Protein AF-A0A914FVE5-F1 (afdb_monomer_lite)

Radius of gyration: 17.76 Å; chains: 1; bounding box: 36×36×41 Å

Structure (mmCIF, N/CA/C/O backbone):
data_AF-A0A914FVE5-F1
#
_entry.id   AF-A0A914FVE5-F1
#
loop_
_atom_site.group_PDB
_atom_site.id
_atom_site.type_symbol
_atom_site.label_atom_id
_atom_site.label_alt_id
_atom_site.label_comp_id
_atom_site.label_asym_id
_atom_site.label_entity_id
_atom_site.label_seq_id
_atom_site.pdbx_PDB_ins_code
_atom_site.Cartn_x
_atom_site.Cartn_y
_atom_site.Cartn_z
_atom_site.occupancy
_atom_site.B_iso_or_equiv
_atom_site.auth_seq_id
_atom_site.auth_comp_id
_atom_site.auth_asym_id
_atom_site.auth_atom_id
_atom_site.pdbx_PDB_model_num
ATOM 1 N N . MET A 1 1 ? -14.662 15.048 6.690 1.00 85.69 1 MET A N 1
ATOM 2 C CA . MET A 1 1 ? -13.630 14.020 6.929 1.00 85.69 1 MET A CA 1
ATOM 3 C C . MET A 1 1 ? -12.300 14.636 7.361 1.00 85.69 1 MET A C 1
ATOM 5 O O . MET A 1 1 ? -12.076 14.662 8.559 1.00 85.69 1 MET A O 1
ATOM 9 N N . TRP A 1 2 ? -11.471 15.211 6.471 1.00 91.69 2 TRP A N 1
ATOM 10 C CA . TRP A 1 2 ? -10.128 15.715 6.847 1.00 91.69 2 TRP A CA 1
ATOM 11 C C . TRP A 1 2 ? -10.112 16.645 8.074 1.00 91.69 2 TRP A C 1
ATOM 13 O O . TRP A 1 2 ? -9.430 16.347 9.045 1.00 91.69 2 TRP A O 1
ATOM 23 N N . LYS A 1 3 ? -10.946 17.698 8.092 1.00 95.12 3 LYS A N 1
ATOM 24 C CA . LYS A 1 3 ? -11.034 18.643 9.227 1.00 95.12 3 LYS A CA 1
ATOM 25 C C . LYS A 1 3 ? -11.336 17.976 10.579 1.00 95.12 3 LYS A C 1
ATOM 27 O O . LYS A 1 3 ? -10.914 18.475 11.611 1.00 95.12 3 LYS A O 1
ATOM 32 N N . GLN A 1 4 ? -12.085 16.870 10.585 1.00 92.38 4 GLN A N 1
ATOM 33 C CA . GLN A 1 4 ? -12.402 16.130 11.814 1.00 92.38 4 GLN A CA 1
ATOM 34 C C . GLN A 1 4 ? -11.214 15.283 12.274 1.00 92.38 4 GLN A C 1
ATOM 36 O O . GLN A 1 4 ? -10.938 15.229 13.466 1.00 92.38 4 GLN A O 1
ATOM 41 N N . MET A 1 5 ? -10.500 14.660 11.330 1.00 93.69 5 MET A N 1
ATOM 42 C CA . MET A 1 5 ? -9.283 13.901 11.628 1.00 93.69 5 MET A CA 1
ATOM 43 C C . MET A 1 5 ? -8.186 14.822 12.164 1.00 93.69 5 MET A C 1
ATOM 45 O O . MET A 1 5 ? -7.578 14.533 13.184 1.00 93.69 5 MET A O 1
ATOM 49 N N . GLU A 1 6 ? -7.992 15.972 11.520 1.00 94.88 6 GLU A N 1
ATOM 50 C CA . GLU A 1 6 ? -7.012 16.984 11.921 1.00 94.88 6 GLU A CA 1
ATOM 51 C C . GLU A 1 6 ? -7.294 17.560 13.318 1.00 94.88 6 GLU A C 1
ATOM 53 O O . GLU A 1 6 ? -6.367 17.761 14.100 1.00 94.88 6 GLU A O 1
ATOM 58 N N . ALA A 1 7 ? -8.568 17.753 13.676 1.00 96.12 7 ALA A N 1
ATOM 59 C CA . ALA A 1 7 ? -8.963 18.225 15.004 1.00 96.12 7 ALA A CA 1
ATOM 60 C C . ALA A 1 7 ? -8.697 17.208 16.135 1.00 96.12 7 ALA A C 1
ATOM 62 O O . ALA A 1 7 ? -8.694 17.589 17.305 1.00 96.12 7 ALA A O 1
ATOM 63 N N . GLN A 1 8 ? -8.484 15.925 15.817 1.00 93.88 8 GLN A N 1
ATOM 64 C CA . GLN A 1 8 ? -8.233 14.858 16.790 1.00 93.88 8 GLN A CA 1
ATOM 65 C C . GLN A 1 8 ? -6.975 14.060 16.407 1.00 93.88 8 GLN A C 1
ATOM 67 O O . GLN A 1 8 ? -7.073 12.992 15.799 1.00 93.88 8 GLN A O 1
ATOM 72 N N . PRO A 1 9 ? -5.776 14.522 16.818 1.00 90.69 9 PRO A N 1
ATOM 73 C CA . PRO A 1 9 ? -4.507 13.880 16.462 1.00 90.69 9 PRO A CA 1
ATOM 74 C C . PRO A 1 9 ? -4.398 12.404 16.876 1.00 90.69 9 PRO A C 1
ATOM 76 O O . PRO A 1 9 ? -3.659 11.640 16.263 1.00 90.69 9 PRO A O 1
ATOM 79 N N . SER A 1 10 ? -5.157 11.980 17.892 1.00 90.69 10 SER A N 1
ATOM 80 C CA . SER A 1 10 ? -5.216 10.590 18.353 1.00 90.69 10 SER A CA 1
ATOM 81 C C . SER A 1 10 ? -5.859 9.627 17.350 1.00 90.69 10 SER A C 1
ATOM 83 O O . SER A 1 10 ? -5.782 8.416 17.560 1.00 90.69 10 SER A O 1
ATOM 85 N N . LEU A 1 11 ? -6.502 10.116 16.282 1.00 92.81 11 LEU A N 1
ATOM 86 C CA . LEU A 1 11 ? -7.065 9.285 15.211 1.00 92.81 11 LEU A CA 1
ATOM 87 C C . LEU A 1 11 ? -6.005 8.784 14.224 1.00 92.81 11 LEU A C 1
ATOM 89 O O . LEU A 1 11 ? -6.255 7.801 13.523 1.00 92.81 11 LEU A O 1
ATOM 93 N N . PHE A 1 12 ? -4.837 9.428 14.168 1.00 94.94 12 PHE A N 1
ATOM 94 C CA . PHE A 1 12 ? -3.737 9.006 13.308 1.00 94.94 12 PHE A CA 1
ATOM 95 C C . PHE A 1 12 ? -2.928 7.888 13.971 1.00 94.94 12 PHE A C 1
ATOM 97 O O . PHE A 1 12 ? -2.642 7.921 15.166 1.00 94.94 12 PHE A O 1
ATOM 104 N N . VAL A 1 13 ? -2.544 6.902 13.166 1.00 95.88 13 VAL A N 1
ATOM 105 C CA . VAL A 1 13 ? -1.685 5.776 13.557 1.00 95.88 13 VAL A CA 1
ATOM 106 C C . VAL A 1 13 ? -0.350 5.876 12.828 1.00 95.88 13 VAL A C 1
ATOM 108 O O . VAL A 1 13 ? -0.261 6.496 11.768 1.00 95.88 13 VAL A O 1
ATOM 111 N N . LYS A 1 14 ? 0.701 5.263 13.376 1.00 94.62 14 LYS A N 1
ATOM 112 C CA . LYS A 1 14 ? 2.053 5.341 12.799 1.00 94.62 14 LYS A CA 1
ATOM 113 C C . LYS A 1 14 ? 2.303 4.298 11.716 1.00 94.62 14 LYS A C 1
ATOM 115 O O . LYS A 1 14 ? 3.237 4.445 10.934 1.00 94.62 14 LYS A O 1
ATOM 120 N N . SER A 1 15 ? 1.513 3.227 11.686 1.00 94.88 15 SER A N 1
ATOM 121 C CA . SER A 1 15 ? 1.674 2.135 10.724 1.00 94.88 15 SER A CA 1
ATOM 122 C C . SER A 1 15 ? 0.351 1.452 10.394 1.00 94.88 15 SER A C 1
AT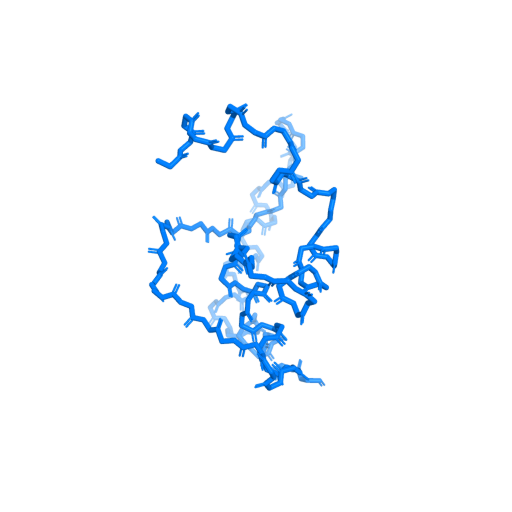OM 124 O O . SER A 1 15 ? -0.576 1.452 11.204 1.00 94.88 15 SER A O 1
ATOM 126 N N . SER A 1 16 ? 0.293 0.787 9.239 1.00 93.31 16 SER A N 1
ATOM 127 C CA . SER A 1 16 ? -0.879 0.005 8.833 1.00 93.31 16 SER A CA 1
ATOM 128 C C . SER A 1 16 ? -1.169 -1.146 9.796 1.00 93.31 16 SER A C 1
ATOM 130 O O . SER A 1 16 ? -2.327 -1.426 10.079 1.00 93.31 16 SER A O 1
ATOM 132 N N . LYS A 1 17 ? -0.133 -1.776 10.368 1.00 93.69 17 LYS A N 1
ATOM 133 C CA . LYS A 1 17 ? -0.296 -2.850 11.362 1.00 93.69 17 LYS A CA 1
ATOM 134 C C . LYS A 1 17 ? -0.991 -2.351 12.631 1.00 93.69 17 LYS A C 1
ATOM 136 O O . LYS A 1 17 ? -1.869 -3.027 13.154 1.00 93.69 17 LYS A O 1
ATOM 141 N N . GLU A 1 18 ? -0.610 -1.168 13.110 1.00 95.44 18 GLU A N 1
ATOM 142 C CA . GLU A 1 18 ? -1.269 -0.511 14.244 1.00 95.44 18 GLU A CA 1
ATOM 143 C C . GLU A 1 18 ? -2.717 -0.137 13.902 1.00 95.44 18 GLU A C 1
ATOM 145 O O . GLU A 1 18 ? -3.612 -0.383 14.706 1.00 95.44 18 GLU A O 1
ATOM 150 N N . GLY A 1 19 ? -2.956 0.387 12.693 1.00 95.31 19 GLY A N 1
ATOM 151 C CA . GLY A 1 19 ? -4.298 0.682 12.187 1.00 95.31 19 GLY A CA 1
ATOM 152 C C . GLY A 1 19 ? -5.206 -0.545 12.190 1.00 95.31 19 GLY A C 1
ATOM 153 O O . GLY A 1 19 ? -6.281 -0.500 12.779 1.00 95.31 19 GLY A O 1
ATOM 154 N N . ILE A 1 20 ? -4.743 -1.659 11.615 1.00 95.00 20 ILE A N 1
ATOM 155 C CA . ILE A 1 20 ? -5.473 -2.935 11.591 1.00 95.00 20 ILE A CA 1
ATOM 156 C C . ILE A 1 20 ? -5.751 -3.425 13.015 1.00 95.00 20 ILE A C 1
ATOM 158 O O . ILE A 1 20 ? -6.889 -3.754 13.335 1.00 95.00 20 ILE A O 1
ATOM 162 N N . GLN A 1 21 ? -4.748 -3.422 13.898 1.00 95.06 21 GLN A N 1
ATOM 163 C CA . GLN A 1 21 ? -4.950 -3.847 15.284 1.00 95.06 21 GLN A CA 1
ATOM 164 C C . GLN A 1 21 ? -6.007 -2.988 15.990 1.00 95.06 21 GLN A C 1
ATOM 166 O O . GLN A 1 21 ? -6.847 -3.516 16.713 1.00 95.06 21 GLN A O 1
ATOM 171 N N . ARG A 1 22 ? -5.997 -1.674 15.752 1.00 95.94 22 ARG A N 1
ATOM 172 C CA . ARG A 1 22 ? -6.952 -0.741 16.350 1.00 95.94 22 ARG A CA 1
ATOM 173 C C . ARG A 1 22 ? -8.381 -0.958 15.855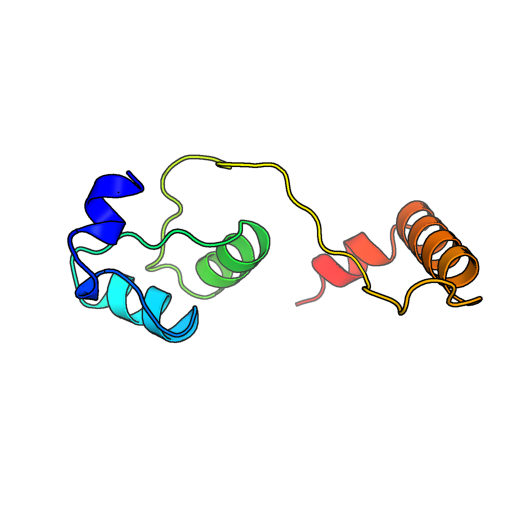 1.00 95.94 22 ARG A C 1
ATOM 175 O O . ARG A 1 22 ? -9.297 -0.852 16.667 1.00 95.94 22 ARG A O 1
ATOM 182 N N . VAL A 1 23 ? -8.564 -1.296 14.574 1.00 95.75 23 VAL A N 1
ATOM 183 C CA . VAL A 1 23 ? -9.870 -1.707 14.019 1.00 95.75 23 VAL A CA 1
ATOM 184 C C . VAL A 1 23 ? -10.408 -2.932 14.764 1.00 95.75 23 VAL A C 1
ATOM 186 O O . VAL A 1 23 ? -11.591 -2.989 15.072 1.00 95.75 23 VAL A O 1
ATOM 189 N N . LYS A 1 24 ? -9.541 -3.890 15.113 1.00 94.31 24 LYS A N 1
ATOM 190 C CA . LYS A 1 24 ? -9.951 -5.114 15.821 1.00 94.31 24 LYS A CA 1
ATOM 191 C C . LYS A 1 24 ? -10.294 -4.892 17.294 1.00 94.31 24 LYS A C 1
ATOM 193 O O . LYS A 1 24 ? -11.107 -5.622 17.848 1.00 94.31 24 LYS A O 1
ATOM 198 N N . THR A 1 25 ? -9.650 -3.931 17.956 1.00 94.88 25 THR A N 1
ATOM 199 C CA . THR A 1 25 ? -9.781 -3.741 19.413 1.00 94.88 25 THR A CA 1
ATOM 200 C C . THR A 1 25 ? -10.717 -2.607 19.823 1.00 94.88 25 THR A C 1
ATOM 202 O O . THR A 1 25 ? -10.987 -2.452 21.010 1.00 94.88 25 THR A O 1
ATOM 205 N N . SER A 1 26 ? -11.149 -1.757 18.893 1.00 93.62 26 SER A N 1
ATOM 206 C CA . SER A 1 26 ? -11.948 -0.564 19.195 1.00 93.62 26 SER A CA 1
ATOM 207 C C . SER A 1 26 ? -12.897 -0.220 18.051 1.00 93.62 26 SER A C 1
ATOM 209 O O . SER A 1 26 ? -12.709 -0.686 16.933 1.00 93.62 26 SER A O 1
ATOM 211 N N . GLU A 1 27 ? -13.888 0.635 18.308 1.00 93.12 27 GLU A N 1
ATOM 212 C CA . GLU A 1 27 ? -14.792 1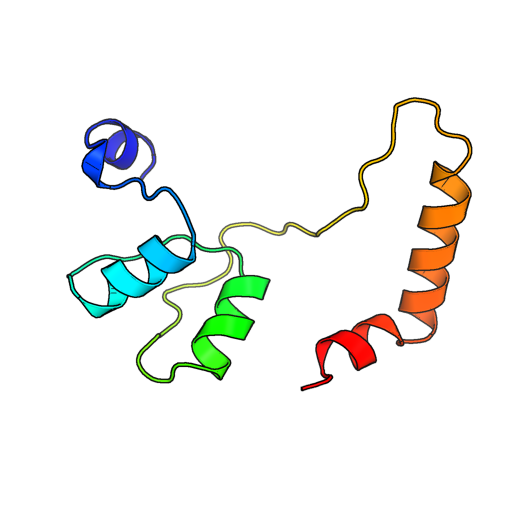.164 17.279 1.00 93.12 27 GLU A CA 1
ATOM 213 C C . GLU A 1 27 ? -14.062 2.173 16.376 1.00 93.12 27 GLU A C 1
ATOM 215 O O . GLU A 1 27 ? -14.188 3.391 16.509 1.00 93.12 27 GLU A O 1
ATOM 220 N N . TYR A 1 28 ? -13.230 1.654 15.473 1.00 94.56 28 TYR A N 1
ATOM 221 C CA . TYR A 1 28 ? -12.369 2.433 14.594 1.00 94.56 28 TYR A CA 1
ATOM 222 C C . TYR A 1 28 ? -12.450 1.910 13.160 1.00 94.56 28 TYR A C 1
ATOM 224 O O . TYR A 1 28 ? -12.363 0.710 12.919 1.00 94.56 28 TYR A O 1
ATOM 232 N N . ALA A 1 29 ? -12.569 2.825 12.198 1.00 93.88 29 ALA A N 1
ATOM 233 C CA . ALA A 1 29 ? -12.454 2.527 10.777 1.00 93.88 29 ALA A CA 1
ATOM 234 C C . ALA A 1 29 ? -11.136 3.102 10.252 1.00 93.88 29 ALA A C 1
ATOM 236 O O . ALA A 1 29 ? -10.841 4.283 10.449 1.00 93.88 29 ALA A O 1
ATOM 237 N N . TYR A 1 30 ? -10.350 2.268 9.575 1.00 95.12 30 TYR A N 1
ATOM 238 C CA . TYR A 1 30 ? -9.051 2.656 9.043 1.00 95.12 30 TYR A CA 1
ATOM 239 C C . TYR A 1 30 ? -9.119 2.859 7.531 1.00 95.12 30 TYR A C 1
ATOM 241 O O . TYR A 1 30 ? -9.541 1.971 6.793 1.00 95.12 30 TYR A O 1
ATOM 249 N N . LEU A 1 31 ? -8.681 4.030 7.065 1.00 93.88 31 LEU A N 1
ATOM 250 C CA . LEU A 1 31 ? -8.517 4.291 5.638 1.00 93.88 31 LEU A CA 1
ATOM 251 C C . LEU A 1 31 ? -7.207 3.654 5.172 1.00 93.88 31 LEU A C 1
ATOM 253 O O . LEU A 1 31 ? -6.126 4.101 5.556 1.00 93.88 31 LEU A O 1
ATOM 257 N N . MET A 1 32 ? -7.317 2.616 4.349 1.00 92.56 32 MET A N 1
ATOM 258 C CA . MET A 1 32 ? -6.187 1.852 3.829 1.00 92.56 32 MET A CA 1
ATOM 259 C C . MET A 1 32 ? -6.259 1.751 2.307 1.00 92.56 32 MET A C 1
ATOM 261 O O . MET A 1 32 ? -7.337 1.810 1.717 1.00 92.56 32 MET A O 1
ATOM 265 N N . GLU A 1 33 ? -5.100 1.602 1.671 1.00 92.06 33 GLU A N 1
ATOM 266 C CA . GLU A 1 33 ? -5.015 1.373 0.232 1.00 92.06 33 GLU A CA 1
ATOM 267 C C . GLU A 1 33 ? -5.649 0.032 -0.156 1.00 92.06 33 GLU A C 1
ATOM 269 O O . GLU A 1 33 ? -5.531 -0.958 0.568 1.00 92.06 33 GLU A O 1
ATOM 274 N N . SER A 1 34 ? -6.306 -0.003 -1.315 1.00 92.38 34 SER A N 1
ATOM 275 C CA . SER A 1 34 ? -7.110 -1.140 -1.770 1.00 92.38 34 SER A CA 1
ATOM 276 C C . SER A 1 34 ? -6.329 -2.448 -1.894 1.00 92.38 34 SER A C 1
ATOM 278 O O . SER A 1 34 ? -6.825 -3.486 -1.473 1.00 92.38 34 SER A O 1
ATOM 280 N N . SER A 1 35 ? -5.100 -2.404 -2.409 1.00 91.06 35 SER A N 1
ATOM 281 C CA . SER A 1 35 ? -4.208 -3.566 -2.534 1.00 91.06 35 SER A CA 1
ATOM 282 C C . SER A 1 35 ? -3.845 -4.167 -1.171 1.00 91.06 35 SER A C 1
ATOM 284 O O . SER A 1 35 ? -3.880 -5.383 -0.989 1.00 91.06 35 SER A O 1
ATOM 286 N N . MET A 1 36 ? -3.528 -3.315 -0.191 1.00 91.75 36 MET A N 1
ATOM 287 C CA . MET A 1 36 ? -3.235 -3.747 1.176 1.00 91.75 36 MET A CA 1
ATOM 288 C C . MET A 1 36 ? -4.493 -4.258 1.876 1.00 91.75 36 MET A C 1
ATOM 290 O O . MET A 1 36 ? -4.412 -5.216 2.641 1.00 91.75 36 MET A O 1
ATOM 294 N N . LEU A 1 37 ? -5.645 -3.632 1.620 1.00 93.38 37 LEU A N 1
ATOM 295 C CA . LEU A 1 37 ? -6.932 -4.062 2.157 1.00 93.38 37 LEU A CA 1
ATOM 296 C C . LEU A 1 37 ? -7.304 -5.452 1.652 1.00 93.38 37 LEU A C 1
ATOM 298 O O . LEU A 1 37 ? -7.562 -6.317 2.479 1.00 93.38 37 LEU A O 1
ATOM 302 N N . GLU A 1 38 ? -7.243 -5.682 0.338 1.00 91.75 38 GLU A N 1
ATOM 303 C CA . GLU A 1 38 ? -7.471 -6.989 -0.295 1.00 91.75 38 GLU A CA 1
ATOM 304 C C . GLU A 1 38 ? -6.574 -8.069 0.336 1.00 91.75 38 GLU A C 1
ATOM 306 O O . GLU A 1 38 ? -7.053 -9.118 0.760 1.00 91.75 38 GLU A O 1
ATOM 311 N N . TYR A 1 39 ? -5.286 -7.766 0.516 1.00 92.50 39 TYR A N 1
ATOM 312 C CA . TYR A 1 39 ? -4.327 -8.670 1.158 1.00 92.50 39 TYR A CA 1
ATOM 313 C C . TYR A 1 39 ? -4.642 -8.962 2.638 1.00 92.50 39 TYR A C 1
ATOM 315 O O . TYR A 1 39 ? -4.386 -10.073 3.118 1.00 92.50 39 TYR A O 1
ATOM 323 N N . ALA A 1 40 ? -5.131 -7.964 3.382 1.00 93.56 40 ALA A N 1
ATOM 324 C CA . ALA A 1 40 ? -5.424 -8.074 4.809 1.00 93.56 40 ALA A CA 1
ATOM 325 C C . ALA A 1 40 ? -6.717 -8.858 5.067 1.00 93.56 40 ALA A C 1
ATOM 327 O O . ALA A 1 40 ? -6.700 -9.779 5.881 1.00 93.56 40 ALA A O 1
ATOM 328 N N . ILE A 1 41 ? -7.802 -8.545 4.348 1.00 93.69 41 ILE A N 1
ATOM 329 C CA . ILE A 1 41 ? -9.090 -9.248 4.482 1.00 93.69 41 ILE A CA 1
ATOM 330 C C . ILE A 1 41 ? -8.991 -10.709 4.032 1.00 93.69 41 ILE A C 1
ATOM 332 O O . ILE A 1 41 ? -9.651 -11.572 4.597 1.00 93.69 41 ILE A O 1
ATOM 336 N N . GLU A 1 42 ? -8.133 -11.014 3.050 1.00 92.38 42 GLU A N 1
ATOM 337 C CA . GLU A 1 42 ? -7.923 -12.395 2.601 1.00 92.38 42 GLU A CA 1
ATOM 338 C C . GLU A 1 42 ? -7.249 -13.262 3.681 1.00 92.38 42 GLU A C 1
ATOM 340 O O . GLU A 1 42 ? -7.404 -14.483 3.689 1.00 92.38 42 GLU A O 1
ATOM 345 N N . ARG A 1 43 ? -6.504 -12.647 4.610 1.00 92.12 43 ARG A N 1
ATOM 346 C CA . ARG A 1 43 ? -5.805 -13.345 5.703 1.00 92.12 43 ARG A CA 1
ATOM 347 C C . ARG A 1 43 ? -6.545 -13.314 7.030 1.00 92.12 43 ARG A C 1
ATOM 349 O O . ARG A 1 43 ? -6.329 -14.204 7.848 1.00 92.12 43 ARG A O 1
ATOM 356 N N . ASP A 1 44 ? -7.352 -12.288 7.262 1.00 94.06 44 ASP A N 1
ATOM 357 C CA . ASP A 1 44 ? -8.061 -12.075 8.515 1.00 94.06 44 ASP A CA 1
ATOM 358 C C . ASP A 1 44 ? -9.551 -11.859 8.244 1.00 94.06 44 ASP A C 1
ATOM 360 O O . ASP A 1 44 ? -9.988 -10.769 7.875 1.00 94.06 44 ASP A O 1
ATOM 364 N N . CYS A 1 45 ? -10.328 -12.925 8.445 1.00 93.94 45 CYS A N 1
ATOM 365 C CA . CYS A 1 45 ? -11.767 -12.947 8.195 1.00 93.94 45 CYS A CA 1
ATOM 366 C C . CYS A 1 45 ? -12.577 -12.056 9.155 1.00 93.94 45 CYS A C 1
ATOM 368 O O . CYS A 1 45 ? -13.771 -11.870 8.931 1.00 93.94 45 CYS A O 1
ATOM 370 N N . GLU A 1 46 ? -11.972 -11.535 10.231 1.00 93.44 46 GLU A N 1
ATOM 371 C CA . GLU A 1 46 ? -12.636 -10.587 11.140 1.00 93.44 46 GLU A CA 1
ATOM 372 C C . GLU A 1 46 ? -12.687 -9.168 10.552 1.00 93.44 46 GLU A C 1
ATOM 374 O O . GLU A 1 46 ? -1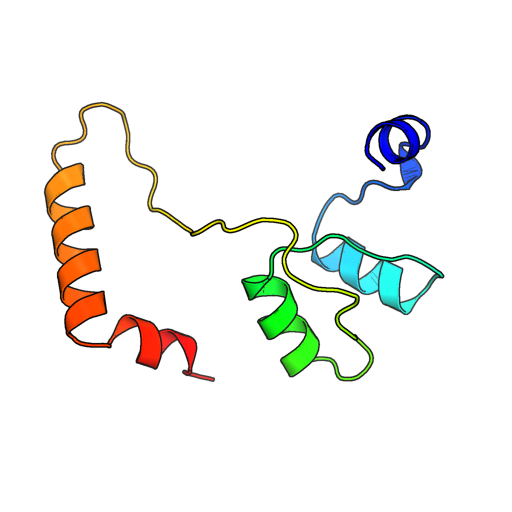3.407 -8.306 11.057 1.00 93.44 46 GLU A O 1
ATOM 379 N N . LEU A 1 47 ? -11.928 -8.912 9.482 1.00 94.31 47 LEU A N 1
ATOM 380 C CA . LEU A 1 47 ? -11.898 -7.630 8.797 1.00 94.31 47 LEU A CA 1
ATOM 381 C C . LEU A 1 47 ? -12.910 -7.601 7.652 1.00 94.31 47 LEU A C 1
ATOM 383 O O . LEU A 1 47 ? -13.030 -8.541 6.869 1.00 94.31 47 LEU A O 1
ATOM 387 N N . ILE A 1 48 ? -13.585 -6.463 7.506 1.00 93.50 48 ILE A N 1
ATOM 388 C CA . ILE A 1 48 ? -14.477 -6.196 6.379 1.00 93.50 48 ILE A CA 1
ATOM 389 C C . ILE A 1 48 ? -14.061 -4.919 5.659 1.00 93.50 48 ILE A C 1
ATOM 391 O O . ILE A 1 48 ? -13.599 -3.953 6.269 1.00 93.50 48 ILE A O 1
ATOM 395 N N . GLN A 1 49 ? -14.269 -4.896 4.347 1.00 93.69 49 GLN A N 1
ATOM 396 C CA . GLN A 1 49 ? -14.199 -3.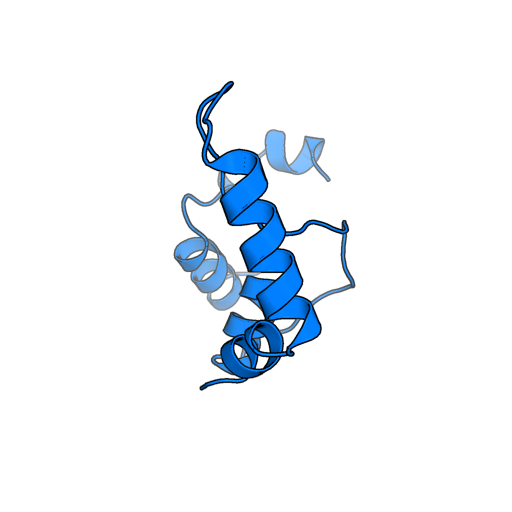663 3.579 1.00 93.69 49 GLN A CA 1
ATOM 397 C C . GLN A 1 49 ? -15.500 -2.877 3.759 1.00 93.69 49 GLN A C 1
ATOM 399 O O . GLN A 1 49 ? -16.594 -3.402 3.553 1.00 93.69 49 GLN A O 1
ATOM 404 N N . VAL A 1 50 ? -15.372 -1.592 4.082 1.00 93.12 50 VAL A N 1
ATOM 405 C CA . VAL A 1 50 ? -16.500 -0.660 4.148 1.00 93.12 50 VAL A CA 1
ATOM 406 C C . VAL A 1 50 ? -16.404 0.315 2.981 1.00 93.12 50 VAL A C 1
ATOM 408 O O . VAL A 1 50 ? -15.432 1.056 2.861 1.00 93.12 50 VAL A O 1
ATOM 411 N N . GLY A 1 51 ? -17.431 0.335 2.131 1.00 91.50 51 GLY A N 1
ATOM 412 C CA . GLY A 1 51 ? -17.481 1.207 0.957 1.00 91.50 51 GLY A CA 1
ATOM 413 C C . GLY A 1 51 ? -16.606 0.736 -0.212 1.00 91.50 51 GLY A C 1
ATOM 414 O O . GLY A 1 51 ? -16.182 -0.417 -0.285 1.00 91.50 51 GLY A O 1
ATOM 415 N N . GLY A 1 52 ? -16.388 1.637 -1.171 1.00 90.44 52 GLY A N 1
ATOM 416 C CA . GLY A 1 52 ? -15.608 1.389 -2.386 1.00 90.44 52 GLY A CA 1
ATOM 417 C C . GLY A 1 52 ? -14.256 2.102 -2.392 1.00 90.44 52 GLY A C 1
ATOM 418 O O . GLY A 1 52 ? -13.771 2.578 -1.367 1.00 90.44 52 GLY A O 1
ATOM 419 N N . LEU A 1 53 ? -13.659 2.200 -3.578 1.00 89.69 53 LEU A N 1
ATOM 420 C CA . LEU A 1 53 ? -12.423 2.952 -3.784 1.00 89.69 53 LEU A CA 1
ATOM 421 C C . LEU A 1 53 ? -12.676 4.455 -3.618 1.00 89.69 53 LEU A C 1
ATOM 423 O O . LEU A 1 53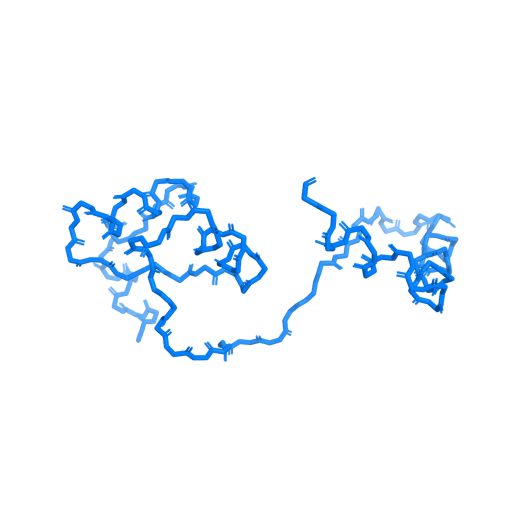 ? -13.585 5.004 -4.240 1.00 89.69 53 LEU A O 1
ATOM 427 N N . LEU A 1 54 ? -11.855 5.116 -2.800 1.00 90.00 54 LEU A N 1
ATOM 428 C CA . LEU A 1 54 ? -11.879 6.575 -2.652 1.00 90.00 54 LEU A CA 1
ATOM 429 C C . LEU A 1 54 ? -11.162 7.278 -3.809 1.00 90.00 54 LEU A C 1
ATOM 431 O O . LEU A 1 54 ? -11.536 8.382 -4.196 1.00 90.00 54 LEU A O 1
ATOM 435 N N . ASP A 1 55 ? -10.133 6.636 -4.355 1.00 87.81 55 ASP A N 1
ATOM 436 C CA . ASP A 1 55 ? -9.359 7.100 -5.494 1.00 87.81 55 ASP A CA 1
ATOM 437 C C . ASP A 1 55 ? -8.824 5.922 -6.323 1.00 87.81 55 ASP A C 1
ATOM 439 O O . ASP A 1 55 ? -8.906 4.755 -5.937 1.00 87.81 55 ASP A O 1
ATOM 443 N N . GLN A 1 56 ? -8.306 6.239 -7.510 1.00 87.94 56 GLN A N 1
ATOM 444 C CA . GLN A 1 56 ? -7.581 5.294 -8.353 1.00 87.94 56 GLN A CA 1
ATOM 445 C C . GLN A 1 56 ? -6.108 5.681 -8.355 1.00 87.94 56 GLN A C 1
ATOM 447 O O . GLN A 1 56 ? -5.700 6.640 -9.011 1.00 87.94 56 GLN A O 1
ATOM 452 N N . LYS A 1 57 ? -5.315 4.937 -7.588 1.00 89.62 57 LYS A N 1
ATOM 453 C CA . LYS A 1 57 ? -3.862 5.083 -7.503 1.00 89.62 57 LYS A CA 1
ATOM 454 C C . LYS A 1 57 ? -3.186 3.768 -7.862 1.00 89.62 57 LYS A C 1
ATOM 456 O O . LYS A 1 57 ? -3.751 2.696 -7.666 1.00 89.62 57 LYS A O 1
ATOM 461 N N . GLY A 1 58 ? -1.981 3.874 -8.411 1.00 89.88 58 GLY A N 1
ATOM 462 C CA . GLY A 1 58 ? -1.129 2.737 -8.732 1.00 89.88 58 GLY A CA 1
ATOM 463 C C . GLY A 1 58 ? 0.276 2.934 -8.180 1.00 89.88 58 GLY A C 1
ATOM 464 O O . GLY A 1 58 ? 0.724 4.067 -7.985 1.00 89.88 58 GLY A O 1
ATOM 465 N N . TYR A 1 59 ? 0.977 1.827 -7.946 1.00 93.00 59 TYR A N 1
ATOM 466 C CA . TYR A 1 59 ? 2.382 1.852 -7.555 1.00 93.00 59 TYR A CA 1
ATOM 467 C C . TYR A 1 59 ? 3.293 2.097 -8.756 1.00 93.00 59 TYR A C 1
ATOM 469 O O . TYR A 1 59 ? 3.041 1.619 -9.861 1.00 93.00 59 TYR A O 1
ATOM 477 N N . ALA A 1 60 ? 4.390 2.808 -8.513 1.00 93.19 60 ALA A N 1
ATOM 478 C CA . ALA A 1 60 ? 5.420 3.076 -9.505 1.00 93.19 60 ALA A CA 1
ATOM 479 C C . ALA A 1 60 ? 6.812 2.992 -8.870 1.00 93.19 60 ALA A C 1
ATOM 481 O O . ALA A 1 60 ? 6.978 3.182 -7.664 1.00 93.19 60 ALA A O 1
ATOM 482 N N . ILE A 1 61 ? 7.824 2.744 -9.701 1.00 95.94 61 ILE A N 1
ATOM 483 C CA . ILE A 1 61 ? 9.226 2.753 -9.281 1.00 95.94 61 ILE A CA 1
ATOM 484 C C . ILE A 1 61 ? 9.763 4.179 -9.425 1.00 95.94 61 ILE A C 1
ATOM 486 O O . ILE A 1 61 ? 9.901 4.696 -10.534 1.00 95.94 61 ILE A O 1
ATOM 490 N N . GLY A 1 62 ? 10.060 4.824 -8.297 1.00 95.50 62 GLY A N 1
ATOM 491 C CA . GLY A 1 62 ? 10.657 6.158 -8.272 1.00 95.50 62 GLY A CA 1
ATOM 492 C C . GLY A 1 62 ? 12.146 6.118 -8.619 1.00 95.50 62 GLY A C 1
ATOM 493 O O . GLY A 1 62 ? 12.909 5.390 -7.988 1.00 95.50 62 GLY A O 1
ATOM 494 N N . LEU A 1 63 ? 12.571 6.921 -9.597 1.00 95.88 63 LEU A N 1
ATOM 495 C CA . LEU A 1 63 ? 13.975 7.066 -9.997 1.00 95.88 63 LEU A CA 1
ATOM 496 C C . LEU A 1 63 ? 14.431 8.527 -9.868 1.00 95.88 63 LEU A C 1
ATOM 498 O O . LEU A 1 63 ? 13.602 9.431 -10.014 1.00 95.88 63 LEU A O 1
ATOM 502 N N . PRO A 1 64 ? 15.738 8.787 -9.657 1.00 96.81 64 PRO A N 1
ATOM 503 C CA . PRO A 1 64 ? 16.276 10.142 -9.685 1.00 96.81 64 PRO A CA 1
ATOM 504 C C . PRO A 1 64 ? 15.941 10.861 -10.995 1.00 96.81 64 PRO A C 1
ATOM 506 O O . PRO A 1 64 ? 15.913 10.255 -12.073 1.00 96.81 64 PRO A O 1
ATOM 509 N N . LYS A 1 65 ? 15.715 12.175 -10.914 1.00 95.25 65 LYS A N 1
ATOM 510 C CA . LYS A 1 65 ? 15.445 12.998 -12.096 1.00 95.25 65 LYS A CA 1
ATOM 511 C C . LYS A 1 65 ? 16.615 12.893 -13.080 1.00 95.25 65 LYS A C 1
ATOM 513 O O . LYS A 1 65 ? 17.764 13.073 -12.694 1.00 95.25 65 LYS A O 1
ATOM 518 N N . GLY A 1 66 ? 16.309 12.615 -14.347 1.00 93.94 66 GLY A N 1
ATOM 519 C CA . GLY A 1 66 ? 17.320 12.421 -15.391 1.00 93.94 66 GLY A CA 1
ATOM 520 C C . GLY A 1 66 ? 17.979 11.038 -15.393 1.00 93.94 66 GLY A C 1
ATOM 521 O O . GLY A 1 66 ? 18.932 10.840 -16.138 1.00 93.94 66 GLY A O 1
ATOM 522 N N . SER A 1 67 ? 17.490 10.078 -14.596 1.00 95.56 67 SER A N 1
ATOM 523 C CA . SER A 1 67 ? 17.994 8.703 -14.634 1.00 95.56 67 SER A CA 1
ATOM 524 C C . SER A 1 67 ? 17.849 8.100 -16.041 1.00 95.56 67 SER A C 1
ATOM 526 O O . SER A 1 67 ? 16.729 8.061 -16.567 1.00 95.56 67 SER A O 1
ATOM 528 N N . PRO A 1 68 ? 18.933 7.560 -16.632 1.00 95.62 68 PRO A N 1
ATOM 529 C CA . PRO A 1 68 ? 18.878 6.918 -17.945 1.00 95.62 68 PRO A CA 1
ATOM 530 C C . PRO A 1 68 ? 18.049 5.624 -17.926 1.00 95.62 68 PRO A C 1
ATOM 532 O O . PRO A 1 68 ? 17.622 5.137 -18.968 1.00 95.62 68 PRO A O 1
ATOM 535 N N . HIS A 1 69 ? 17.780 5.068 -16.740 1.00 95.56 69 HIS A N 1
ATOM 536 C CA . HIS A 1 69 ? 17.039 3.817 -16.580 1.00 95.56 69 HIS A CA 1
ATOM 537 C C . HIS A 1 69 ? 15.520 3.989 -16.624 1.00 95.56 69 HIS A C 1
ATOM 539 O O . HIS A 1 69 ? 14.809 2.988 -16.641 1.00 95.56 69 HIS A O 1
ATOM 545 N N . ARG A 1 70 ? 15.006 5.228 -16.647 1.00 96.06 70 ARG A N 1
ATOM 546 C CA . ARG A 1 70 ? 13.559 5.486 -16.615 1.00 96.06 70 ARG A CA 1
ATOM 547 C C . ARG A 1 70 ? 12.821 4.795 -17.756 1.00 96.06 70 ARG A C 1
ATOM 549 O O . ARG A 1 70 ? 11.850 4.084 -17.505 1.00 96.06 70 ARG A O 1
ATOM 556 N N . GLU A 1 71 ? 13.304 4.971 -18.983 1.00 94.88 71 GLU A N 1
ATOM 557 C CA . GLU A 1 71 ? 12.682 4.372 -20.170 1.00 94.88 71 GLU A CA 1
ATOM 558 C C . GLU A 1 71 ? 12.814 2.850 -20.170 1.00 94.88 71 GLU A C 1
ATOM 560 O O . GLU A 1 71 ? 11.847 2.139 -20.440 1.00 94.88 71 GLU A O 1
ATOM 565 N N . LEU A 1 72 ? 13.993 2.343 -19.801 1.00 96.75 72 LEU A N 1
ATOM 566 C CA . LEU A 1 72 ? 14.264 0.907 -19.750 1.00 96.75 72 LEU A CA 1
ATOM 567 C C . LEU A 1 72 ? 13.347 0.196 -18.748 1.00 96.75 72 LEU A C 1
ATOM 569 O O . LEU A 1 72 ? 12.730 -0.810 -19.090 1.00 96.75 72 LEU A O 1
ATOM 573 N N . ILE A 1 73 ? 13.211 0.740 -17.534 1.00 96.56 73 ILE A N 1
ATOM 574 C CA . ILE A 1 73 ? 12.336 0.176 -16.499 1.00 96.56 73 ILE A CA 1
ATOM 575 C C . ILE A 1 73 ? 10.870 0.269 -16.924 1.00 96.56 73 ILE A C 1
ATOM 577 O O . ILE A 1 73 ? 10.143 -0.712 -16.794 1.00 96.56 73 ILE A O 1
ATOM 581 N N . SER A 1 74 ? 10.440 1.406 -17.475 1.00 96.12 74 SER A N 1
ATOM 582 C CA . SER A 1 74 ? 9.049 1.579 -17.918 1.00 96.12 74 SER A CA 1
ATOM 583 C C . SER A 1 74 ? 8.687 0.579 -19.020 1.00 96.12 74 SER A C 1
ATOM 585 O O . SER A 1 74 ? 7.658 -0.086 -18.938 1.00 96.12 74 SER A O 1
ATOM 587 N N . THR A 1 75 ? 9.575 0.393 -20.000 1.00 96.75 75 THR A N 1
ATOM 588 C CA . THR A 1 75 ? 9.388 -0.578 -21.091 1.00 96.75 75 THR A CA 1
ATOM 589 C C . THR A 1 75 ? 9.370 -2.016 -20.571 1.00 96.75 75 THR A C 1
ATOM 591 O O . THR A 1 75 ? 8.551 -2.824 -21.006 1.00 96.75 75 THR A O 1
ATOM 594 N N . ALA A 1 76 ? 10.233 -2.347 -19.606 1.00 96.94 76 ALA A N 1
ATOM 595 C CA . ALA A 1 76 ? 10.242 -3.668 -18.987 1.00 96.94 76 ALA A CA 1
ATOM 596 C C . ALA A 1 76 ? 8.936 -3.957 -18.227 1.00 96.94 76 ALA A C 1
ATOM 598 O O . ALA A 1 76 ? 8.387 -5.048 -18.366 1.00 96.94 76 ALA A O 1
ATOM 599 N N . ILE A 1 77 ? 8.408 -2.982 -17.475 1.00 96.75 77 ILE A N 1
ATOM 600 C CA . ILE A 1 77 ? 7.116 -3.109 -16.781 1.00 96.75 77 ILE A CA 1
ATOM 601 C C . ILE A 1 77 ? 5.990 -3.360 -17.788 1.00 96.75 77 ILE A C 1
ATOM 603 O O . ILE A 1 77 ? 5.212 -4.292 -17.592 1.00 96.75 77 ILE A O 1
ATOM 607 N N . LEU A 1 78 ? 5.940 -2.592 -18.883 1.00 96.56 78 LEU A N 1
ATOM 608 C CA . LEU A 1 78 ? 4.950 -2.792 -19.946 1.00 96.56 78 LEU A CA 1
ATOM 609 C C . LEU A 1 78 ? 5.045 -4.199 -20.545 1.00 96.56 78 LEU A C 1
ATOM 611 O O . LEU A 1 78 ? 4.038 -4.894 -20.633 1.00 96.56 78 LEU A O 1
ATOM 615 N N . SER A 1 79 ? 6.256 -4.672 -20.855 1.00 97.62 79 SER A N 1
ATOM 616 C CA . SER A 1 79 ? 6.449 -6.025 -21.389 1.00 97.62 79 SER A CA 1
ATOM 617 C C . SER A 1 79 ? 6.003 -7.121 -20.411 1.00 97.62 79 SER A C 1
ATOM 619 O O . SER A 1 79 ? 5.430 -8.127 -20.828 1.00 97.62 79 SER A O 1
ATOM 621 N N . LEU A 1 80 ? 6.237 -6.947 -19.105 1.00 97.19 80 LEU A N 1
ATOM 622 C CA . LEU A 1 80 ? 5.777 -7.890 -18.078 1.00 97.19 80 LEU A CA 1
ATOM 623 C C . LEU A 1 80 ? 4.253 -7.866 -17.907 1.00 97.19 80 LEU A C 1
ATOM 625 O O . LEU A 1 80 ? 3.655 -8.908 -17.633 1.00 97.19 80 LEU A O 1
ATOM 629 N N . GLN A 1 81 ? 3.629 -6.698 -18.074 1.00 95.75 81 GLN A N 1
ATOM 630 C CA . GLN A 1 81 ? 2.179 -6.542 -18.034 1.00 95.75 81 GLN A CA 1
ATOM 631 C C . GLN A 1 81 ? 1.513 -7.188 -19.255 1.00 95.75 81 GLN A C 1
ATOM 633 O O . GLN A 1 81 ? 0.569 -7.954 -19.086 1.00 95.75 81 GLN A O 1
ATOM 638 N N . GLU A 1 82 ? 2.034 -6.952 -20.463 1.00 96.62 82 GLU A N 1
ATOM 639 C CA . GLU A 1 82 ? 1.556 -7.578 -21.708 1.00 96.62 82 GLU A CA 1
ATOM 640 C C . GLU A 1 82 ? 1.651 -9.105 -21.651 1.00 96.62 82 GLU A C 1
ATOM 642 O O . GLU A 1 82 ? 0.737 -9.814 -22.066 1.00 96.62 82 GLU A O 1
ATOM 647 N N . LYS A 1 83 ? 2.737 -9.627 -21.071 1.00 97.38 83 LYS A N 1
ATOM 648 C CA . LYS A 1 83 ? 2.932 -11.068 -20.859 1.00 97.38 83 LYS A CA 1
ATOM 649 C C . LYS A 1 83 ? 2.145 -11.629 -19.673 1.00 97.38 83 LYS A C 1
ATOM 651 O O . LYS A 1 83 ? 2.296 -12.804 -19.373 1.00 97.38 83 LYS A O 1
ATOM 656 N N . THR A 1 84 ? 1.334 -10.821 -18.982 1.00 95.50 84 THR A N 1
ATOM 657 C CA . THR A 1 84 ? 0.505 -11.225 -17.824 1.00 95.50 84 THR A CA 1
ATOM 658 C C . THR A 1 84 ? 1.298 -11.714 -16.596 1.00 95.50 84 THR A C 1
ATOM 660 O O . THR A 1 84 ? 0.717 -12.046 -15.565 1.00 95.50 84 THR A O 1
ATOM 663 N N . VAL A 1 85 ? 2.633 -11.635 -16.621 1.00 97.00 85 VAL A N 1
ATOM 664 C CA . VAL A 1 85 ? 3.515 -12.086 -15.529 1.00 97.00 85 VAL A CA 1
ATOM 665 C C . VAL A 1 85 ? 3.208 -11.351 -14.222 1.00 97.00 85 VAL A C 1
ATOM 667 O O . VAL A 1 85 ? 3.211 -11.950 -13.151 1.00 97.00 85 VAL A O 1
ATOM 670 N N . LEU A 1 86 ? 2.903 -10.050 -14.286 1.00 94.44 86 LEU A N 1
ATOM 671 C CA . LEU A 1 86 ? 2.557 -9.270 -13.089 1.00 94.44 86 LEU A CA 1
ATOM 672 C C . LEU A 1 86 ? 1.260 -9.760 -12.426 1.00 94.44 86 LEU A C 1
ATOM 674 O O . LEU A 1 86 ? 1.169 -9.788 -11.200 1.00 94.44 86 LEU A O 1
ATOM 678 N N . THR A 1 87 ? 0.275 -10.175 -13.222 1.00 93.56 87 THR A N 1
ATOM 679 C CA . THR A 1 87 ? -0.998 -10.714 -12.725 1.00 93.56 87 THR A CA 1
ATOM 680 C C . THR A 1 87 ? -0.792 -12.077 -12.069 1.00 93.56 87 THR A C 1
ATOM 682 O O . THR A 1 87 ? -1.323 -12.323 -10.987 1.00 93.56 87 THR A O 1
ATOM 685 N N . GLU A 1 88 ? 0.033 -12.935 -12.673 1.00 95.50 88 GLU A N 1
ATOM 686 C CA . GLU A 1 88 ? 0.416 -14.227 -12.092 1.00 95.50 88 GLU A CA 1
ATOM 687 C C . GLU A 1 88 ? 1.143 -14.050 -10.756 1.00 95.50 88 GLU A C 1
ATOM 689 O O . GLU A 1 88 ? 0.839 -14.740 -9.784 1.00 95.50 88 GLU A O 1
ATOM 694 N N . LEU A 1 89 ? 2.063 -13.082 -10.677 1.00 94.12 89 LEU A N 1
ATOM 695 C CA . LEU A 1 89 ? 2.762 -12.751 -9.437 1.00 94.12 89 LEU A CA 1
ATOM 696 C C . LEU A 1 89 ? 1.812 -12.212 -8.362 1.00 94.12 89 LEU A C 1
ATOM 698 O O . LEU A 1 89 ? 1.980 -12.572 -7.200 1.00 94.12 89 LEU A O 1
ATOM 702 N N . LYS A 1 90 ? 0.803 -11.404 -8.724 1.00 90.69 90 LYS A N 1
ATOM 703 C CA . LYS A 1 90 ? -0.219 -10.928 -7.772 1.00 90.69 90 LYS A CA 1
ATOM 704 C C . LYS A 1 90 ? -1.020 -12.092 -7.178 1.00 90.69 90 LYS A C 1
ATOM 706 O O . LYS A 1 90 ? -1.310 -12.080 -5.988 1.00 90.69 90 LYS A O 1
ATOM 711 N N . GLY A 1 91 ? -1.380 -13.081 -7.996 1.00 87.44 91 GLY A N 1
ATOM 712 C CA . GLY A 1 91 ? -2.168 -14.244 -7.568 1.00 87.44 91 GLY A CA 1
ATOM 713 C C . GLY A 1 91 ? -1.370 -15.326 -6.834 1.00 87.44 91 GLY A C 1
ATOM 714 O O . GLY A 1 91 ? -1.953 -16.304 -6.364 1.00 87.44 91 GLY A O 1
ATOM 715 N N . LYS A 1 92 ? -0.043 -15.188 -6.747 1.00 85.75 92 LYS A N 1
ATOM 716 C CA . LYS A 1 92 ? 0.824 -16.179 -6.114 1.00 85.75 92 LYS A CA 1
ATOM 717 C C . LYS A 1 92 ? 0.737 -16.060 -4.588 1.00 85.75 92 LYS A C 1
ATOM 719 O O . LYS A 1 92 ? 1.104 -15.029 -4.027 1.00 85.75 92 LYS A O 1
ATOM 724 N N . LYS A 1 93 ? 0.241 -17.118 -3.942 1.00 60.09 93 LYS A N 1
ATOM 725 C CA . LYS A 1 93 ? 0.091 -17.233 -2.482 1.00 60.09 93 LYS A CA 1
ATOM 726 C C . LYS A 1 93 ? 1.339 -17.784 -1.807 1.00 60.09 93 LYS A C 1
ATOM 728 O O . LYS A 1 93 ? 1.976 -18.681 -2.405 1.00 60.09 93 LYS A O 1
#

Sequence (93 aa):
MWKQMEAQPSLFVKSSKEGIQRVKTSEYAYLMESSMLEYAIERDCELIQVGGLLDQKGYAIGLPKGSPHRELISTAILSLQEKTVLTELKGKK

Secondary structure (DSSP, 8-state):
-HHHHHH-GGG--SSHHHHHHHHHHSS------HHHHHHHHHH-TT----S--S----------TT-THHHHHHHHHHHHHHTTHHHHHHT--

pLDDT: mean 93.39, std 4.29, range [60.09, 97.62]

Foldseek 3Di:
DVVVCVVPVVLDDPDPVVQVVCVVPHVHDDDDDPLVLVVVCVPDVVDDDDDDDPDDDDDDDDDPPPDPCPVVVVVVVVVCVVVCVVVVVSPDD